Protein AF-A0A2A3XW05-F1 (afdb_monomer_lite)

Sequence (146 aa):
MPEQKPKPHELLIFILYLAACALMAGLPFLLGFLTPLWLPQLGELKQGLWPWVPVLVIVFTLVLLATGEITDRLVRMLFPEADKIAGNTLESLLSFVVIVGCYYLVMSTYPLALASAAVSVAVYLLCTPLINRLTSSAPRDTPGAP

Foldseek 3Di:
DDDPDPDPVNVVVVVVLVVVVLCLLLVLLLVLQCLCVVCVVQFHWPPPCVVVSVVLSNVLSVQLVVLLVVLLVVCCVVCVPDDPVVSVVSSLVSSLVSQLVSLVVGTPHSSSSNVSSVSSSVSNVVCVVVVVVSVVVPPDPPPDDD

Secondary structure (DSSP, 8-state):
----PPPHHHHHHHHHHHHHHHHHHHHHHHHHHHHHHH-GGG--BPTT-GGGHHHHHHHHHHHHHHHHHHHHHHHHHH-TT--HHHHHHHHHHHHHHHHHHHHHHHBSSHHHHHHHHHHHHHHHHHHHHHHHHHHHTS----S---

Structure (mmCIF, N/CA/C/O backbone):
data_AF-A0A2A3XW05-F1
#
_entry.id   AF-A0A2A3XW05-F1
#
loop_
_atom_site.group_PDB
_atom_site.id
_atom_site.type_symbol
_atom_site.label_atom_id
_atom_site.label_alt_id
_atom_site.label_comp_id
_atom_site.label_asym_id
_atom_site.label_entity_id
_atom_site.label_seq_id
_atom_site.pdbx_PDB_ins_code
_atom_site.Cartn_x
_atom_site.Cartn_y
_atom_site.Cartn_z
_atom_site.occupancy
_atom_site.B_iso_or_equiv
_atom_site.auth_seq_id
_atom_site.auth_comp_id
_atom_site.auth_asym_id
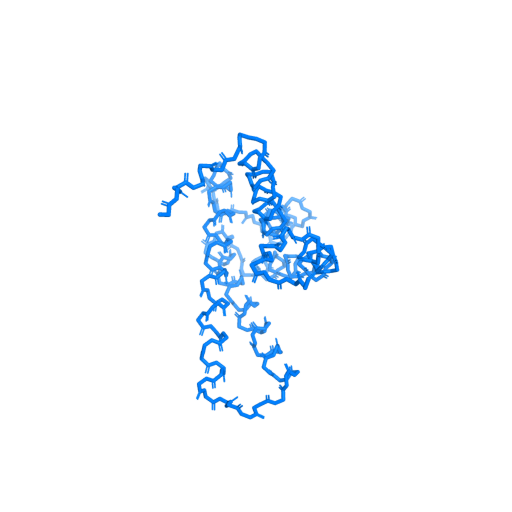_atom_site.auth_atom_id
_atom_site.pdbx_PDB_model_num
ATOM 1 N N . MET A 1 1 ? 37.931 -19.138 -6.073 1.00 43.09 1 MET A N 1
ATOM 2 C CA . MET A 1 1 ? 37.190 -17.873 -5.892 1.00 43.09 1 MET A CA 1
ATOM 3 C C . MET A 1 1 ? 37.046 -17.657 -4.397 1.00 43.09 1 MET A C 1
ATOM 5 O O . MET A 1 1 ? 36.442 -18.516 -3.770 1.00 43.09 1 MET A O 1
ATOM 9 N N . PRO A 1 2 ? 37.684 -16.644 -3.791 1.00 41.88 2 PRO A N 1
ATOM 10 C CA . PRO A 1 2 ? 37.510 -16.396 -2.366 1.00 41.88 2 PRO A CA 1
ATOM 11 C C . PRO A 1 2 ? 36.089 -15.871 -2.123 1.00 41.88 2 PRO A C 1
ATOM 13 O O . PRO A 1 2 ? 35.673 -14.907 -2.762 1.00 41.88 2 PRO A O 1
ATOM 16 N N . GLU A 1 3 ? 35.347 -16.528 -1.229 1.00 50.00 3 GLU A N 1
ATOM 17 C CA . GLU A 1 3 ? 34.062 -16.050 -0.716 1.00 50.00 3 GLU A CA 1
ATOM 18 C C . GLU A 1 3 ? 34.273 -14.685 -0.056 1.00 50.00 3 GLU A C 1
ATOM 20 O O . GLU A 1 3 ? 34.856 -14.562 1.025 1.00 50.00 3 GLU A O 1
ATOM 25 N N . GLN A 1 4 ? 33.839 -13.635 -0.744 1.00 51.38 4 GLN A N 1
ATOM 26 C CA . GLN A 1 4 ? 33.920 -12.269 -0.263 1.00 51.38 4 GLN A CA 1
ATOM 27 C C . GLN A 1 4 ? 32.832 -12.093 0.805 1.00 51.38 4 GLN A C 1
ATOM 29 O O . GL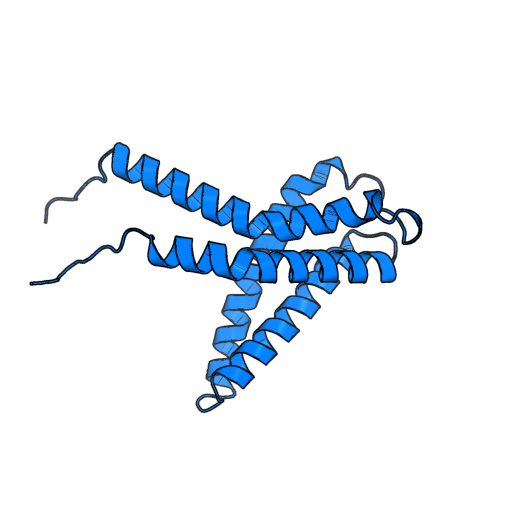N A 1 4 ? 31.694 -11.745 0.505 1.00 51.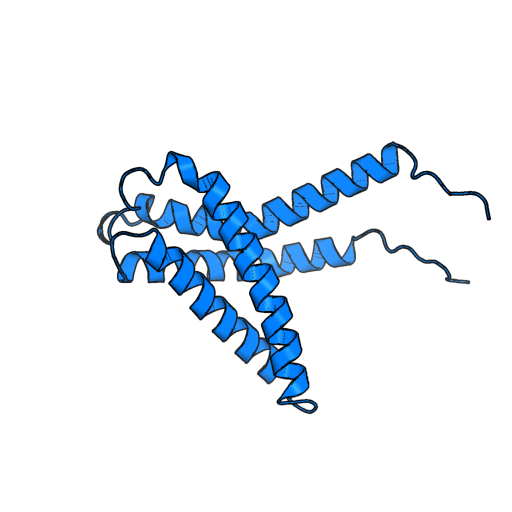38 4 GLN A O 1
ATOM 34 N N . LYS A 1 5 ? 33.155 -12.418 2.066 1.00 51.81 5 LYS A N 1
ATOM 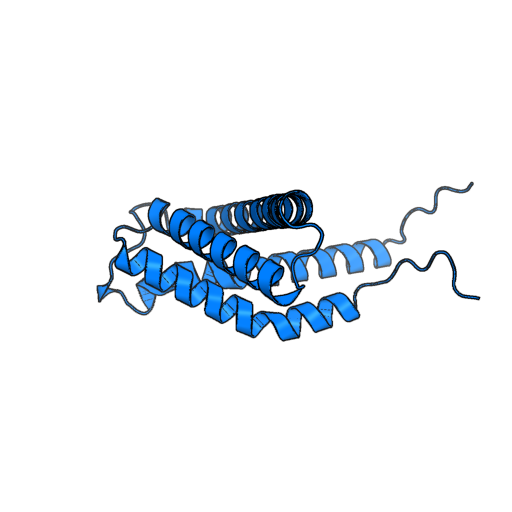35 C CA . LYS A 1 5 ? 32.273 -12.127 3.205 1.00 51.81 5 LYS A CA 1
ATOM 36 C C . LYS A 1 5 ? 31.978 -10.619 3.206 1.00 51.81 5 LYS A C 1
ATOM 38 O O . LYS A 1 5 ? 32.941 -9.847 3.256 1.00 51.81 5 LYS A O 1
ATOM 43 N N . PRO A 1 6 ? 30.702 -10.196 3.172 1.00 52.44 6 PRO A N 1
ATOM 44 C CA . PRO A 1 6 ? 30.354 -8.782 3.207 1.00 52.44 6 PRO A CA 1
ATOM 45 C C . PRO A 1 6 ? 30.923 -8.167 4.482 1.00 52.44 6 PRO A C 1
ATOM 47 O O . PRO A 1 6 ? 30.816 -8.742 5.573 1.00 52.44 6 PRO A O 1
ATOM 50 N N . LYS A 1 7 ? 31.589 -7.021 4.350 1.00 64.44 7 LYS A N 1
ATOM 51 C CA . LYS A 1 7 ? 32.195 -6.356 5.503 1.00 64.44 7 LYS A CA 1
ATOM 52 C C . LYS A 1 7 ? 31.070 -5.889 6.438 1.00 64.44 7 LYS A C 1
ATOM 54 O O . LYS A 1 7 ? 30.007 -5.489 5.967 1.00 64.44 7 LYS A O 1
ATOM 59 N N . PRO A 1 8 ? 31.270 -5.879 7.767 1.00 66.56 8 PRO A N 1
ATOM 60 C CA . PRO A 1 8 ? 30.200 -5.573 8.723 1.00 66.56 8 PRO A CA 1
ATOM 61 C C . PRO A 1 8 ? 29.549 -4.196 8.508 1.00 66.56 8 PRO A C 1
ATOM 63 O O . PRO A 1 8 ? 28.376 -4.028 8.822 1.00 66.56 8 PRO A O 1
ATOM 66 N N . HIS A 1 9 ? 30.268 -3.228 7.928 1.00 69.75 9 HIS A N 1
ATOM 67 C CA . HIS A 1 9 ? 29.711 -1.923 7.558 1.00 69.75 9 HIS A CA 1
ATOM 68 C C . HIS A 1 9 ? 28.824 -1.970 6.304 1.00 69.75 9 HIS A C 1
ATOM 70 O O . HIS A 1 9 ? 27.823 -1.265 6.261 1.00 69.75 9 HIS A O 1
ATOM 76 N N . GLU A 1 10 ? 29.136 -2.813 5.315 1.00 68.19 10 GLU A N 1
ATOM 77 C CA . GLU A 1 10 ? 28.301 -3.018 4.118 1.00 68.19 10 GLU A CA 1
ATOM 78 C C . GLU A 1 10 ? 26.972 -3.673 4.508 1.00 68.19 10 GLU A C 1
ATOM 80 O O . GLU A 1 10 ? 25.910 -3.258 4.051 1.00 68.19 10 GLU A O 1
ATOM 85 N N . LEU A 1 11 ? 27.021 -4.629 5.440 1.00 71.31 11 LEU A N 1
ATOM 86 C CA . LEU A 1 11 ? 25.838 -5.307 5.967 1.00 71.31 11 LEU A CA 1
ATOM 87 C C . LEU A 1 11 ? 24.946 -4.351 6.780 1.00 71.31 11 LEU A C 1
ATOM 89 O O . LEU A 1 11 ? 23.725 -4.387 6.655 1.00 71.31 11 LEU A O 1
ATOM 93 N N . LEU A 1 12 ? 25.546 -3.440 7.554 1.00 74.06 12 LEU A N 1
ATOM 94 C CA . LEU A 1 12 ? 24.824 -2.390 8.282 1.00 74.06 12 LEU A CA 1
ATOM 95 C C . LEU A 1 12 ? 24.149 -1.388 7.334 1.00 74.06 12 LEU A C 1
ATOM 97 O O . LEU A 1 12 ? 22.976 -1.078 7.519 1.00 74.06 12 LEU A O 1
ATOM 101 N N . ILE A 1 13 ? 24.864 -0.917 6.305 1.00 74.06 13 ILE A N 1
ATOM 102 C CA . ILE A 1 13 ? 24.324 -0.006 5.281 1.00 74.06 13 ILE A CA 1
ATOM 103 C C . ILE A 1 13 ? 23.170 -0.674 4.529 1.00 74.06 13 ILE A C 1
ATOM 105 O O . ILE A 1 13 ? 22.128 -0.052 4.328 1.00 74.06 13 ILE A O 1
ATOM 109 N N . PHE A 1 14 ? 23.323 -1.949 4.168 1.00 69.94 14 PHE A N 1
ATOM 110 C CA . PHE A 1 14 ? 22.282 -2.722 3.502 1.00 69.94 14 PHE A CA 1
ATOM 111 C C . PHE A 1 14 ? 21.030 -2.876 4.375 1.00 69.94 14 PHE A C 1
ATOM 113 O O . PHE A 1 14 ? 19.926 -2.617 3.904 1.00 69.94 14 PHE A O 1
ATOM 120 N N . ILE A 1 15 ? 21.182 -3.217 5.662 1.00 74.38 15 ILE A N 1
ATOM 121 C CA . ILE A 1 15 ? 20.052 -3.289 6.603 1.00 74.38 15 ILE A CA 1
ATOM 122 C C . ILE A 1 15 ? 19.374 -1.924 6.750 1.00 74.38 15 ILE A C 1
ATOM 124 O O . ILE A 1 15 ? 18.147 -1.856 6.741 1.00 74.38 15 ILE A O 1
ATOM 128 N N . LEU A 1 16 ? 20.143 -0.837 6.861 1.00 72.50 16 LEU A N 1
ATOM 129 C CA . LEU A 1 16 ? 19.594 0.513 7.003 1.00 72.50 16 LEU A CA 1
ATOM 130 C C . LEU A 1 16 ? 18.803 0.934 5.755 1.00 72.50 16 LEU A C 1
ATOM 132 O O . LEU A 1 16 ? 17.725 1.513 5.869 1.00 72.50 16 LEU A O 1
ATOM 136 N N . TYR A 1 17 ? 19.323 0.603 4.572 1.00 70.19 17 TYR A N 1
ATOM 137 C CA . TYR A 1 17 ? 18.654 0.826 3.294 1.00 70.19 17 TYR A CA 1
ATOM 138 C C . TYR A 1 17 ? 17.354 0.023 3.200 1.00 70.19 17 TYR A C 1
ATOM 140 O O . TYR A 1 17 ? 16.304 0.572 2.874 1.00 70.19 17 TYR A O 1
ATOM 148 N N . LEU A 1 18 ? 17.397 -1.260 3.559 1.00 70.19 18 LEU A N 1
ATOM 149 C CA . LEU A 1 18 ? 16.240 -2.149 3.508 1.00 70.19 18 LEU A CA 1
ATOM 150 C C . LEU A 1 18 ? 15.161 -1.731 4.517 1.00 70.19 18 LEU A C 1
ATOM 152 O O . LEU A 1 18 ? 13.975 -1.724 4.189 1.00 70.19 18 LEU A O 1
ATOM 156 N N . ALA A 1 19 ? 15.573 -1.291 5.708 1.00 71.75 19 ALA A N 1
ATOM 157 C CA . ALA A 1 19 ? 14.689 -0.690 6.696 1.00 71.75 19 ALA A CA 1
ATOM 158 C C . ALA A 1 19 ? 14.052 0.599 6.162 1.00 71.75 19 ALA A C 1
ATOM 160 O O . ALA A 1 19 ? 12.841 0.751 6.273 1.00 71.75 19 ALA A O 1
ATOM 161 N N . ALA A 1 20 ? 14.824 1.490 5.531 1.00 71.00 20 ALA A N 1
ATOM 162 C CA . ALA A 1 20 ? 14.297 2.709 4.919 1.00 71.00 20 ALA A CA 1
ATOM 163 C C . ALA A 1 20 ? 13.292 2.404 3.796 1.00 71.00 20 ALA A C 1
ATOM 165 O O . ALA A 1 20 ? 12.233 3.027 3.743 1.00 71.00 20 ALA A O 1
ATOM 166 N N . CYS A 1 21 ? 13.567 1.413 2.944 1.00 67.50 21 CYS A N 1
ATOM 167 C CA . CYS A 1 21 ? 12.635 0.953 1.914 1.00 67.50 21 CYS A CA 1
ATOM 168 C C . CYS A 1 21 ? 11.340 0.398 2.517 1.00 67.50 21 CYS A C 1
ATOM 170 O O . CYS A 1 21 ? 10.257 0.780 2.077 1.00 67.50 21 CYS A O 1
ATOM 172 N N . ALA A 1 22 ? 11.430 -0.448 3.546 1.00 69.31 22 ALA A N 1
ATOM 173 C CA . ALA A 1 22 ? 10.259 -0.992 4.231 1.00 69.31 22 ALA A CA 1
ATOM 174 C C . ALA A 1 22 ? 9.428 0.110 4.908 1.00 69.31 22 ALA A C 1
ATOM 176 O O . ALA A 1 22 ? 8.201 0.097 4.832 1.00 69.31 22 ALA A O 1
ATOM 177 N N . LEU A 1 23 ? 10.087 1.098 5.519 1.00 71.56 23 LEU A N 1
ATOM 178 C CA . LEU A 1 23 ? 9.431 2.237 6.162 1.00 71.56 23 LEU A CA 1
ATOM 179 C C . LEU A 1 23 ? 8.717 3.116 5.131 1.00 71.56 23 LEU A C 1
ATOM 181 O O . LEU A 1 23 ? 7.556 3.461 5.324 1.00 71.56 23 LEU A O 1
ATOM 185 N N . MET A 1 24 ? 9.373 3.412 4.008 1.00 73.62 24 MET A N 1
ATOM 186 C CA . MET A 1 24 ? 8.792 4.188 2.909 1.00 73.62 24 MET A CA 1
ATOM 187 C C . MET A 1 24 ? 7.632 3.460 2.223 1.00 73.62 24 MET A C 1
ATOM 189 O O . MET A 1 24 ? 6.661 4.104 1.838 1.00 73.62 24 MET A O 1
ATOM 193 N N . ALA A 1 25 ? 7.704 2.134 2.093 1.00 71.00 25 ALA A N 1
ATOM 194 C CA . ALA A 1 25 ? 6.632 1.325 1.516 1.00 71.00 25 ALA A CA 1
ATOM 195 C C . ALA A 1 25 ? 5.446 1.133 2.479 1.00 71.00 25 ALA A C 1
ATOM 197 O O . ALA A 1 25 ? 4.304 1.065 2.033 1.00 71.00 25 ALA A O 1
ATOM 198 N N . GLY A 1 26 ? 5.701 1.082 3.791 1.00 76.75 26 GLY A N 1
ATOM 199 C CA . GLY A 1 26 ? 4.676 0.933 4.828 1.00 76.75 26 GLY A CA 1
ATOM 200 C C . GLY A 1 26 ? 4.004 2.243 5.254 1.00 76.75 26 GLY A C 1
ATOM 201 O O . GLY A 1 26 ? 2.867 2.224 5.725 1.00 76.75 26 GLY A O 1
ATOM 202 N N . LEU A 1 27 ? 4.665 3.391 5.068 1.00 83.06 27 LEU A N 1
ATOM 203 C CA . LEU A 1 27 ? 4.152 4.716 5.443 1.00 83.06 27 LEU A CA 1
ATOM 204 C C . LEU A 1 27 ? 2.786 5.061 4.809 1.00 83.06 27 LEU A C 1
ATOM 206 O O . LEU A 1 27 ? 1.909 5.530 5.540 1.00 83.06 27 LEU A O 1
ATOM 210 N N . PRO A 1 28 ? 2.540 4.801 3.507 1.00 83.44 28 PRO A N 1
ATOM 211 C CA . PRO A 1 28 ? 1.233 5.007 2.890 1.00 83.44 28 PRO A CA 1
ATOM 212 C C . PRO A 1 28 ? 0.123 4.215 3.578 1.00 83.44 28 PRO A C 1
ATOM 214 O O . PRO A 1 28 ? -0.966 4.741 3.815 1.00 83.44 28 PRO A O 1
ATOM 217 N N . PHE A 1 29 ? 0.404 2.964 3.946 1.00 83.75 29 PHE A N 1
ATOM 218 C CA . PHE A 1 29 ? -0.565 2.112 4.626 1.00 83.75 29 PHE A CA 1
ATOM 219 C C . PHE A 1 29 ? -0.818 2.575 6.058 1.00 83.75 29 PHE A C 1
ATOM 221 O O . PHE A 1 29 ? -1.962 2.639 6.506 1.00 83.75 29 PHE A O 1
ATOM 228 N N . LEU A 1 30 ? 0.240 2.953 6.772 1.00 85.88 30 LEU A N 1
ATOM 229 C CA . LEU A 1 30 ? 0.131 3.493 8.122 1.00 85.88 30 LEU A CA 1
ATOM 230 C C . LEU A 1 30 ? -0.753 4.751 8.145 1.00 85.88 30 LEU A C 1
ATOM 232 O O . LEU A 1 30 ? -1.647 4.864 8.980 1.00 85.88 30 LEU A O 1
ATOM 236 N N . LEU A 1 31 ? -0.564 5.664 7.188 1.00 84.88 31 LEU A N 1
ATOM 237 C CA . LEU A 1 31 ? -1.383 6.873 7.069 1.00 84.88 31 LEU A CA 1
ATOM 238 C C . LEU A 1 31 ? -2.835 6.576 6.665 1.00 84.88 31 LEU A C 1
ATOM 240 O O . LEU A 1 31 ? -3.748 7.226 7.174 1.00 84.88 31 LEU A O 1
ATOM 244 N N . GLY A 1 32 ? -3.079 5.552 5.844 1.00 83.44 32 GLY A N 1
ATOM 245 C CA . GLY A 1 32 ? -4.441 5.088 5.561 1.00 83.44 32 GLY A CA 1
ATOM 246 C C . GLY A 1 32 ? -5.131 4.450 6.780 1.00 83.44 32 GLY A C 1
ATOM 247 O O . GLY A 1 32 ? -6.335 4.612 6.971 1.00 83.44 32 GLY A O 1
ATOM 248 N N . PHE A 1 33 ? -4.386 3.792 7.676 1.00 85.44 33 PHE A N 1
ATOM 249 C CA . PHE A 1 33 ? -4.924 3.306 8.958 1.00 85.44 33 PHE A CA 1
ATOM 250 C C . PHE A 1 33 ? -5.247 4.430 9.944 1.00 85.44 33 PHE A C 1
ATOM 252 O O . PHE A 1 33 ? -6.090 4.245 10.818 1.00 85.44 33 PHE A O 1
ATOM 259 N N . LEU A 1 34 ? -4.604 5.590 9.801 1.00 87.75 34 LEU A N 1
ATOM 260 C CA . LEU A 1 34 ? -4.864 6.773 10.619 1.00 87.75 34 LEU A CA 1
ATOM 261 C C . LEU A 1 34 ? -6.064 7.587 10.114 1.00 87.75 34 LEU A C 1
ATOM 263 O O . LEU A 1 34 ? -6.591 8.395 10.871 1.00 87.75 34 LEU A O 1
ATOM 267 N N . THR A 1 35 ? -6.563 7.348 8.896 1.00 84.62 35 THR A N 1
ATOM 268 C CA . THR A 1 35 ? -7.742 8.038 8.332 1.00 84.62 35 THR A CA 1
ATOM 269 C C . THR A 1 35 ? -8.976 8.081 9.252 1.00 84.62 35 THR A C 1
ATOM 271 O O . THR A 1 35 ? -9.584 9.148 9.331 1.00 84.62 35 THR A O 1
ATOM 274 N N . PRO A 1 36 ? -9.338 7.024 10.009 1.00 81.81 36 PRO A N 1
ATOM 275 C CA . PRO A 1 36 ? -10.471 7.072 10.936 1.00 81.81 36 PRO A CA 1
ATOM 276 C C . PRO A 1 36 ? -10.294 8.106 12.060 1.00 81.81 36 PRO A C 1
ATOM 278 O O . PRO A 1 36 ? -11.276 8.661 12.536 1.00 81.81 36 PRO A O 1
ATOM 281 N N . LEU A 1 37 ? -9.056 8.415 12.468 1.00 84.12 37 LEU A N 1
ATOM 282 C CA . LEU A 1 37 ? -8.791 9.451 13.478 1.00 84.12 37 LEU A CA 1
ATOM 283 C C . LEU A 1 37 ? -9.003 10.865 12.923 1.00 84.12 37 LEU A C 1
ATOM 285 O O . LEU A 1 37 ? -9.321 11.782 13.673 1.00 84.12 37 LEU A O 1
ATOM 289 N N . TRP A 1 38 ? -8.811 11.045 11.616 1.00 83.75 38 TRP A N 1
ATOM 290 C CA . TRP A 1 38 ? -8.935 12.336 10.936 1.00 83.75 38 TRP A CA 1
ATOM 291 C C . TRP A 1 38 ? -10.370 12.567 10.449 1.00 83.75 38 TRP A C 1
ATOM 293 O O . TRP A 1 38 ? -10.830 13.703 10.377 1.00 83.75 38 TRP A O 1
ATOM 303 N N . LEU A 1 39 ? -11.081 11.485 10.115 1.00 84.19 39 LEU A N 1
ATOM 304 C CA . LEU A 1 39 ? -12.441 11.486 9.579 1.00 84.19 39 LEU A CA 1
ATOM 305 C C . LEU A 1 39 ? -13.330 10.465 10.320 1.00 84.19 39 LEU A C 1
ATOM 307 O O . LEU A 1 39 ? -13.851 9.540 9.692 1.00 84.19 39 LEU A O 1
ATOM 311 N N . PRO A 1 40 ? -13.567 10.640 11.634 1.00 82.00 40 PRO A N 1
ATOM 312 C CA . PRO A 1 40 ? -14.334 9.683 12.444 1.00 82.00 40 PRO A CA 1
ATOM 313 C C . PRO A 1 40 ? -15.786 9.513 11.967 1.00 82.00 40 PRO A C 1
ATOM 315 O O . PRO A 1 40 ? -16.399 8.468 12.151 1.00 82.00 40 PRO A O 1
ATOM 318 N N . GLN A 1 41 ? -16.329 10.520 11.277 1.00 85.81 41 GLN A N 1
ATOM 319 C CA . GLN A 1 41 ? -17.661 10.488 10.666 1.00 85.81 41 GLN A CA 1
ATOM 320 C C . GLN A 1 41 ? -17.835 9.416 9.574 1.00 85.81 41 GLN A C 1
ATOM 322 O O . GLN A 1 41 ? -18.965 9.058 9.253 1.00 85.81 41 GLN A O 1
ATOM 327 N N . LEU A 1 42 ? -16.743 8.914 8.984 1.00 80.19 42 LEU A N 1
ATOM 328 C CA . LEU A 1 42 ? -16.807 7.886 7.941 1.00 80.19 42 LEU A CA 1
ATOM 329 C C . LEU A 1 42 ? -16.876 6.469 8.519 1.00 80.19 42 LEU A C 1
ATOM 331 O O . LEU A 1 42 ? -17.290 5.558 7.803 1.00 80.19 42 LEU A O 1
ATOM 335 N N . GLY A 1 43 ? -16.510 6.276 9.788 1.00 83.62 43 GLY A N 1
ATOM 336 C CA . GLY A 1 43 ? -16.519 4.990 10.480 1.00 83.62 43 GLY A CA 1
ATOM 337 C C . GLY A 1 43 ? -15.276 4.786 11.342 1.00 83.62 43 GLY A C 1
ATOM 338 O O . GLY A 1 43 ? -14.520 5.716 11.613 1.00 83.62 43 GLY A O 1
ATOM 339 N N . GLU A 1 44 ? -15.023 3.531 11.705 1.00 87.75 44 GLU A N 1
ATOM 340 C CA . GLU A 1 44 ? -13.891 3.141 12.544 1.00 87.75 44 GLU A CA 1
ATOM 341 C C . GLU A 1 44 ? -13.183 1.895 11.997 1.00 87.75 44 GLU A C 1
ATOM 343 O O . GLU A 1 44 ? -13.711 1.145 11.169 1.00 87.75 44 GLU A O 1
ATOM 348 N N . LEU A 1 45 ? -11.972 1.649 12.494 1.00 85.19 45 LEU A N 1
ATOM 349 C CA . LEU A 1 45 ? -11.318 0.354 12.338 1.00 85.19 45 LEU A CA 1
ATOM 350 C C . LEU A 1 45 ? -12.126 -0.708 13.105 1.00 85.19 45 LEU A C 1
ATOM 352 O O . LEU A 1 45 ? -12.592 -0.435 14.213 1.00 85.19 45 LEU A O 1
ATOM 356 N N . LYS A 1 46 ? -12.293 -1.922 12.555 1.00 85.88 46 LYS A N 1
ATOM 357 C CA . LYS A 1 46 ? -13.036 -2.986 13.256 1.00 85.88 46 LYS A CA 1
ATOM 358 C C . LYS A 1 46 ? -12.452 -3.219 14.653 1.00 85.88 46 LYS A C 1
ATOM 360 O O . LYS A 1 46 ? -11.233 -3.198 14.854 1.00 85.88 46 LYS A O 1
ATOM 365 N N . GLN A 1 47 ? -13.342 -3.443 15.617 1.00 85.62 47 GLN A N 1
ATOM 366 C CA . GLN A 1 47 ? -12.972 -3.579 17.023 1.00 85.62 47 GLN A CA 1
ATOM 367 C C . GLN A 1 47 ? -11.893 -4.650 17.216 1.00 85.62 47 GLN A C 1
ATOM 369 O O . GLN A 1 47 ? -11.953 -5.732 16.637 1.00 85.62 47 GLN A O 1
ATOM 374 N N . GLY A 1 48 ? -10.886 -4.325 18.027 1.00 84.19 48 GLY A N 1
ATOM 375 C CA . GLY A 1 48 ? -9.770 -5.222 18.320 1.00 84.19 48 GLY A CA 1
ATOM 376 C C . GLY A 1 48 ? -8.640 -5.232 17.286 1.00 84.19 48 GLY A C 1
ATOM 377 O O . GLY A 1 48 ? -7.614 -5.835 17.577 1.00 84.19 48 GLY A O 1
ATOM 378 N N . LEU A 1 49 ? -8.754 -4.548 16.137 1.00 86.75 49 LEU A N 1
ATOM 379 C CA . LEU A 1 49 ? -7.683 -4.506 15.122 1.00 86.75 49 LEU A CA 1
ATOM 380 C C . LEU A 1 49 ? -6.612 -3.434 15.360 1.00 86.75 49 LEU A C 1
ATOM 382 O O . LEU A 1 49 ? -5.527 -3.540 14.798 1.00 86.75 49 LEU A O 1
ATOM 386 N N . TRP A 1 50 ? -6.871 -2.437 16.208 1.00 85.88 50 TRP A N 1
ATOM 387 C CA . TRP A 1 50 ? -5.894 -1.396 16.560 1.00 85.88 50 TRP A CA 1
ATOM 388 C C . TRP A 1 50 ? -4.512 -1.928 16.992 1.00 85.88 50 TRP A C 1
ATOM 390 O O . TRP A 1 50 ? -3.514 -1.473 16.433 1.00 85.88 50 TRP A O 1
ATOM 400 N N . PRO A 1 51 ? -4.398 -2.913 17.907 1.00 88.62 51 PRO A N 1
ATOM 401 C CA . PRO A 1 51 ? -3.096 -3.487 18.265 1.00 88.62 51 PRO A CA 1
ATOM 402 C C . PRO A 1 51 ? -2.432 -4.271 17.120 1.00 88.62 51 PRO A C 1
ATOM 404 O O . PRO A 1 51 ? -1.220 -4.464 17.136 1.00 88.62 51 PRO A O 1
ATOM 407 N N . TRP A 1 52 ? -3.199 -4.696 16.112 1.00 87.88 52 TRP A N 1
ATOM 408 C CA . TRP A 1 52 ? -2.700 -5.442 14.954 1.00 87.88 52 TRP A CA 1
ATOM 409 C C . TRP A 1 52 ? -2.261 -4.547 13.795 1.00 87.88 52 TRP A C 1
ATOM 411 O O . TRP A 1 52 ? -1.707 -5.064 12.828 1.00 87.88 52 TRP A O 1
ATOM 421 N N . VAL A 1 53 ? -2.449 -3.224 13.878 1.00 86.06 53 VAL A N 1
ATOM 422 C CA . VAL A 1 53 ? -2.069 -2.275 12.815 1.00 86.06 53 VAL A CA 1
ATOM 423 C C . VAL A 1 53 ? -0.625 -2.469 12.325 1.00 86.06 53 VAL A C 1
ATOM 425 O O . VAL A 1 53 ? -0.447 -2.536 11.111 1.00 86.06 53 VAL A O 1
ATOM 428 N N . PRO A 1 54 ? 0.404 -2.650 13.182 1.00 84.56 54 PRO A N 1
ATOM 429 C CA . PRO A 1 54 ? 1.770 -2.882 12.701 1.00 84.56 54 PRO A CA 1
ATOM 430 C C . PRO A 1 54 ? 1.893 -4.138 11.828 1.00 84.56 54 PRO A C 1
ATOM 432 O O . PRO A 1 54 ? 2.539 -4.113 10.783 1.00 84.56 54 PRO A O 1
ATOM 435 N N . VAL A 1 55 ? 1.227 -5.226 12.225 1.00 86.62 55 VAL A N 1
ATOM 436 C CA . VAL A 1 55 ? 1.213 -6.487 11.471 1.00 86.62 55 VAL A CA 1
ATOM 437 C C . VAL A 1 55 ? 0.432 -6.318 10.169 1.00 86.62 55 VAL A C 1
ATOM 439 O O . VAL A 1 55 ? 0.895 -6.749 9.117 1.00 86.62 55 VAL A O 1
ATOM 442 N N . LEU A 1 56 ? -0.717 -5.640 10.213 1.00 87.00 56 LEU A N 1
ATOM 443 C CA . LEU A 1 56 ? -1.540 -5.363 9.037 1.00 87.00 56 LEU A CA 1
ATOM 444 C C . LEU A 1 56 ? -0.801 -4.501 8.010 1.00 87.00 56 LEU A C 1
ATOM 446 O O . LEU A 1 56 ? -0.889 -4.788 6.823 1.00 87.00 56 LEU A O 1
ATOM 450 N N . VAL A 1 57 ? -0.031 -3.498 8.444 1.00 86.44 57 VAL A N 1
ATOM 451 C CA . VAL A 1 57 ? 0.809 -2.679 7.555 1.00 86.44 57 VAL A CA 1
ATOM 452 C C . VAL A 1 57 ? 1.839 -3.545 6.833 1.00 86.44 57 VAL A C 1
ATOM 454 O O . VAL A 1 57 ? 1.984 -3.420 5.617 1.00 86.44 57 VAL A O 1
ATOM 457 N N . ILE A 1 58 ? 2.514 -4.456 7.541 1.00 84.50 58 ILE A N 1
ATOM 458 C CA . ILE A 1 58 ? 3.473 -5.387 6.925 1.00 84.50 58 ILE A CA 1
ATOM 459 C C . ILE A 1 58 ? 2.760 -6.282 5.906 1.00 84.50 58 ILE A C 1
ATOM 461 O O . ILE A 1 58 ? 3.200 -6.381 4.762 1.00 84.50 58 ILE A O 1
ATOM 465 N N . VAL A 1 59 ? 1.635 -6.891 6.292 1.00 87.25 59 VAL A N 1
ATOM 466 C CA . VAL A 1 59 ? 0.860 -7.779 5.414 1.00 87.25 59 VAL A CA 1
ATOM 467 C C . VAL A 1 59 ? 0.365 -7.033 4.174 1.00 87.25 59 VAL A C 1
ATOM 469 O O . VAL A 1 59 ? 0.534 -7.531 3.068 1.00 87.25 59 VAL A O 1
ATOM 472 N N . PHE A 1 60 ? -0.190 -5.831 4.322 1.00 88.44 60 PHE A N 1
ATOM 473 C CA . PHE A 1 60 ? -0.701 -5.039 3.198 1.00 88.44 60 PHE A CA 1
ATOM 474 C C . PHE A 1 60 ? 0.424 -4.614 2.259 1.00 88.44 60 PHE A C 1
ATOM 476 O O . PHE A 1 60 ? 0.265 -4.689 1.043 1.00 88.44 60 PHE A O 1
ATOM 483 N N . THR A 1 61 ? 1.583 -4.250 2.811 1.00 84.88 61 THR A N 1
ATOM 484 C CA . THR A 1 61 ? 2.772 -3.923 2.017 1.00 84.88 61 THR A CA 1
ATOM 485 C C . THR A 1 61 ? 3.229 -5.129 1.193 1.00 84.88 61 THR A C 1
ATOM 487 O O . THR A 1 61 ? 3.475 -4.995 -0.003 1.00 84.88 61 THR A O 1
ATOM 490 N N . LEU A 1 62 ? 3.289 -6.322 1.797 1.00 84.56 62 LEU A N 1
ATOM 491 C CA . LEU A 1 62 ? 3.648 -7.559 1.095 1.00 84.56 62 LEU A CA 1
ATOM 492 C C . LEU A 1 62 ? 2.623 -7.937 0.022 1.00 84.56 62 LEU A C 1
ATOM 494 O O . LEU A 1 62 ? 3.011 -8.322 -1.077 1.00 84.56 62 LEU A O 1
ATOM 498 N N . VAL A 1 63 ? 1.327 -7.802 0.319 1.00 86.94 63 VAL A N 1
ATOM 499 C CA . VAL A 1 63 ? 0.247 -8.051 -0.646 1.00 86.94 63 VAL A CA 1
ATOM 500 C C . VAL A 1 63 ? 0.362 -7.100 -1.832 1.00 86.94 63 VAL A C 1
ATOM 502 O O . VAL A 1 63 ? 0.255 -7.545 -2.973 1.00 86.94 63 VAL A O 1
ATOM 505 N N . LEU A 1 64 ? 0.629 -5.815 -1.591 1.00 83.94 64 LEU A N 1
ATOM 506 C CA . LEU A 1 64 ? 0.820 -4.838 -2.657 1.00 83.94 64 LEU A CA 1
ATOM 507 C C . LEU A 1 64 ? 2.036 -5.183 -3.522 1.00 83.94 64 LEU A C 1
ATOM 509 O O . LEU A 1 64 ? 1.908 -5.232 -4.739 1.00 83.94 64 LEU A O 1
ATOM 513 N N . LEU A 1 65 ? 3.186 -5.467 -2.904 1.00 83.31 65 LEU A N 1
ATOM 514 C CA . LEU A 1 65 ? 4.414 -5.850 -3.610 1.00 83.31 65 LEU A CA 1
ATOM 515 C C . LEU A 1 65 ? 4.204 -7.104 -4.468 1.00 83.31 65 LEU A C 1
ATOM 517 O O . LEU A 1 65 ? 4.547 -7.112 -5.647 1.00 83.31 65 LEU A O 1
ATOM 521 N N . ALA A 1 66 ? 3.594 -8.144 -3.895 1.00 83.62 66 ALA A N 1
ATOM 522 C CA . ALA A 1 66 ? 3.288 -9.376 -4.613 1.00 83.62 66 ALA A CA 1
ATOM 523 C C . ALA A 1 66 ? 2.309 -9.128 -5.768 1.00 83.62 66 ALA A C 1
ATOM 525 O O . ALA A 1 66 ? 2.484 -9.672 -6.856 1.00 83.62 66 ALA A O 1
ATOM 526 N N . THR A 1 67 ? 1.297 -8.285 -5.553 1.00 83.19 67 THR A N 1
ATOM 527 C CA . THR A 1 67 ? 0.315 -7.979 -6.595 1.00 83.19 67 THR A CA 1
ATOM 528 C C . THR A 1 67 ? 0.916 -7.128 -7.706 1.00 83.19 67 THR A C 1
ATOM 530 O O . THR A 1 67 ? 0.621 -7.389 -8.868 1.00 83.19 67 THR A O 1
ATOM 533 N N . GLY A 1 68 ? 1.792 -6.173 -7.387 1.00 80.06 68 GLY A N 1
ATOM 534 C CA . GLY A 1 68 ? 2.536 -5.392 -8.377 1.00 80.06 68 GLY A CA 1
ATOM 535 C C . GLY A 1 68 ? 3.370 -6.292 -9.287 1.00 80.06 68 GLY A C 1
ATOM 536 O O . GLY A 1 68 ? 3.220 -6.242 -10.503 1.00 80.06 68 GLY A O 1
ATOM 537 N N . GLU A 1 69 ? 4.136 -7.221 -8.708 1.00 80.06 69 GLU A N 1
ATOM 538 C CA . GLU A 1 69 ? 4.947 -8.188 -9.462 1.00 80.06 69 GLU A CA 1
ATOM 539 C C . GLU A 1 69 ? 4.091 -9.088 -10.377 1.00 80.06 69 GLU A C 1
ATOM 541 O O . GLU A 1 69 ? 4.429 -9.326 -11.538 1.00 80.06 69 GLU A O 1
ATOM 546 N N . ILE A 1 70 ? 2.956 -9.587 -9.871 1.00 82.75 70 ILE A N 1
ATOM 547 C CA . ILE A 1 70 ? 2.014 -10.395 -10.664 1.00 82.75 70 ILE A CA 1
ATOM 548 C C . ILE A 1 70 ? 1.405 -9.557 -11.794 1.00 82.75 70 ILE A C 1
ATOM 550 O O . ILE A 1 70 ? 1.256 -10.047 -12.915 1.00 82.75 70 ILE A O 1
ATOM 554 N N . THR A 1 71 ? 1.073 -8.297 -11.511 1.00 78.81 71 THR A N 1
ATOM 555 C CA . THR A 1 71 ? 0.452 -7.382 -12.470 1.00 78.81 71 THR A CA 1
ATOM 556 C C . THR A 1 71 ? 1.420 -7.012 -13.586 1.00 78.81 71 THR A C 1
ATOM 558 O O . THR A 1 71 ? 1.043 -7.134 -14.746 1.00 78.81 71 THR A O 1
ATOM 561 N N . ASP A 1 72 ? 2.672 -6.659 -13.276 1.00 76.62 72 ASP A N 1
ATOM 562 C CA . ASP A 1 72 ? 3.702 -6.361 -14.283 1.00 76.62 72 ASP A CA 1
ATOM 563 C C . ASP A 1 72 ? 3.927 -7.565 -15.213 1.00 76.62 72 ASP A C 1
ATOM 565 O O . ASP A 1 72 ? 3.933 -7.433 -16.440 1.00 76.62 72 ASP A O 1
ATOM 569 N N . ARG A 1 73 ? 3.994 -8.783 -14.654 1.00 80.25 73 ARG A N 1
ATOM 570 C CA . ARG A 1 73 ? 4.095 -10.012 -15.462 1.00 80.25 73 ARG A CA 1
ATOM 571 C C . ARG A 1 73 ? 2.877 -10.232 -16.357 1.00 80.25 73 ARG A C 1
ATOM 573 O O . ARG A 1 73 ? 3.050 -10.557 -17.530 1.00 80.25 73 ARG A O 1
ATOM 580 N N . LEU A 1 74 ? 1.664 -10.056 -15.833 1.00 79.44 74 LEU A N 1
ATOM 581 C CA . LEU A 1 74 ? 0.425 -10.205 -16.605 1.00 79.44 74 LEU A CA 1
ATOM 582 C C . LEU A 1 74 ? 0.320 -9.169 -17.726 1.00 79.44 74 LEU A C 1
ATOM 584 O O . LEU A 1 74 ? -0.015 -9.530 -18.852 1.00 79.44 74 LEU A O 1
ATOM 588 N N . VAL A 1 75 ? 0.633 -7.904 -17.438 1.00 75.88 75 VAL A N 1
ATOM 589 C CA . VAL A 1 75 ? 0.598 -6.806 -18.412 1.00 75.88 75 VAL A CA 1
ATOM 590 C C . VAL A 1 75 ? 1.568 -7.082 -19.553 1.00 75.88 75 VAL A C 1
ATOM 592 O O . VAL A 1 75 ? 1.165 -7.017 -20.711 1.00 75.88 75 VAL A O 1
ATOM 595 N N . ARG A 1 76 ? 2.811 -7.474 -19.251 1.00 75.38 76 ARG A N 1
ATOM 596 C CA . ARG A 1 76 ? 3.803 -7.819 -20.284 1.00 75.38 76 ARG A CA 1
ATOM 597 C C . ARG A 1 76 ? 3.423 -9.059 -21.090 1.00 75.38 76 ARG A C 1
ATOM 599 O O . ARG A 1 76 ? 3.759 -9.138 -22.266 1.00 75.38 76 ARG A O 1
ATOM 606 N N . MET A 1 77 ? 2.738 -10.024 -20.473 1.00 78.25 77 MET A N 1
ATOM 607 C CA . MET A 1 77 ? 2.289 -11.244 -21.149 1.00 78.25 77 MET A CA 1
ATOM 608 C C . MET A 1 77 ? 1.102 -10.992 -22.088 1.00 78.25 77 MET A C 1
ATOM 610 O O . MET A 1 77 ? 1.064 -11.547 -23.182 1.00 78.25 77 MET A O 1
ATOM 614 N N . LEU A 1 78 ? 0.132 -10.176 -21.668 1.00 78.62 78 LEU A N 1
ATOM 615 C CA . LEU A 1 78 ? -1.092 -9.901 -22.431 1.00 78.62 78 LEU A CA 1
ATOM 616 C C . LEU A 1 78 ? -0.915 -8.771 -23.449 1.00 78.62 78 LEU A C 1
ATOM 618 O O . LEU A 1 78 ? -1.565 -8.781 -24.492 1.00 78.62 78 LEU A O 1
ATOM 622 N N . PHE A 1 79 ? -0.035 -7.814 -23.160 1.00 76.44 79 PHE A N 1
ATOM 623 C CA . PHE A 1 79 ? 0.203 -6.643 -23.995 1.00 76.44 79 PHE A CA 1
ATOM 624 C C . PHE A 1 79 ? 1.707 -6.391 -24.188 1.00 76.44 79 PHE A C 1
ATOM 626 O O . PHE A 1 79 ? 2.247 -5.411 -23.673 1.00 76.44 79 PHE A O 1
ATOM 633 N N . PRO A 1 80 ? 2.403 -7.250 -24.951 1.00 66.69 80 PRO A N 1
ATOM 634 C CA . PRO A 1 80 ? 3.849 -7.139 -25.156 1.00 66.69 80 PRO A CA 1
ATOM 635 C C . PRO A 1 80 ? 4.281 -5.840 -25.861 1.00 66.69 80 PRO A C 1
ATOM 637 O O . PRO A 1 80 ? 5.417 -5.409 -25.688 1.00 66.69 80 PRO A O 1
ATOM 640 N N . GLU A 1 81 ? 3.380 -5.198 -26.613 1.00 67.62 81 GLU A N 1
ATOM 641 C CA . GLU A 1 81 ? 3.607 -3.914 -27.300 1.00 67.62 81 GLU A CA 1
ATOM 642 C C . GLU A 1 81 ? 2.820 -2.744 -26.684 1.00 67.62 81 GLU A C 1
ATOM 644 O O . GLU A 1 81 ? 2.742 -1.672 -27.286 1.00 67.62 81 GLU A O 1
ATOM 649 N N . ALA A 1 82 ? 2.198 -2.918 -25.509 1.00 61.25 82 ALA A N 1
ATOM 650 C CA . ALA A 1 82 ? 1.482 -1.808 -24.886 1.00 61.25 82 ALA A CA 1
ATOM 651 C C . ALA A 1 82 ? 2.435 -0.652 -24.594 1.00 61.25 82 ALA A C 1
ATOM 653 O O . ALA A 1 82 ? 3.511 -0.822 -24.016 1.00 61.25 82 ALA A O 1
ATOM 654 N N . ASP A 1 83 ? 1.976 0.542 -24.956 1.00 67.69 83 ASP A N 1
ATOM 655 C CA . ASP A 1 83 ? 2.669 1.776 -24.649 1.00 67.69 83 ASP A CA 1
ATOM 656 C C . ASP A 1 83 ? 2.936 1.853 -23.137 1.00 67.69 83 ASP A C 1
ATOM 658 O O . ASP A 1 83 ? 2.070 1.532 -22.314 1.00 67.69 83 ASP A O 1
ATOM 662 N N . LYS A 1 84 ? 4.144 2.275 -22.754 1.00 67.88 84 LYS A N 1
ATOM 663 C CA . LYS A 1 84 ? 4.641 2.218 -21.365 1.00 67.88 84 LYS A CA 1
ATOM 664 C C . LYS A 1 84 ? 3.707 2.940 -20.381 1.00 67.88 84 LYS A C 1
ATOM 666 O O . LYS A 1 84 ? 3.612 2.587 -19.209 1.00 67.88 84 LYS A O 1
ATOM 671 N N . ILE A 1 85 ? 2.985 3.940 -20.882 1.00 69.50 85 ILE A N 1
ATOM 672 C CA . ILE A 1 85 ? 1.997 4.732 -20.146 1.00 69.50 85 ILE A CA 1
ATOM 673 C C . ILE A 1 85 ? 0.722 3.923 -19.860 1.00 69.50 85 ILE A C 1
ATOM 675 O O . ILE A 1 85 ? 0.178 4.008 -18.758 1.00 69.50 85 ILE A O 1
ATOM 679 N N . ALA A 1 86 ? 0.250 3.121 -20.816 1.00 70.56 86 ALA A N 1
ATOM 680 C CA . ALA A 1 86 ? -0.945 2.298 -20.649 1.00 70.56 86 ALA A CA 1
ATOM 681 C C . ALA A 1 86 ? -0.702 1.171 -19.634 1.00 70.56 86 ALA A C 1
ATOM 683 O O . ALA A 1 86 ? -1.536 0.954 -18.755 1.00 70.56 86 ALA A O 1
ATOM 684 N N . GLY A 1 87 ? 0.473 0.532 -19.693 1.00 71.56 87 GLY A N 1
ATOM 685 C CA . GLY A 1 87 ? 0.894 -0.479 -18.718 1.00 71.56 87 GLY A CA 1
ATOM 686 C C . GLY A 1 87 ? 0.947 0.066 -17.288 1.00 71.56 87 GLY A C 1
ATOM 687 O O . GLY A 1 87 ? 0.281 -0.468 -16.404 1.00 71.56 87 GLY A O 1
ATOM 688 N N . ASN A 1 88 ? 1.631 1.198 -17.084 1.00 70.94 88 ASN A N 1
ATOM 689 C CA . ASN A 1 88 ? 1.716 1.853 -15.771 1.00 70.94 88 ASN A CA 1
ATOM 690 C C . ASN A 1 88 ? 0.341 2.265 -15.219 1.00 70.94 88 ASN A C 1
ATOM 692 O O . ASN A 1 88 ? 0.096 2.205 -14.014 1.00 70.94 88 ASN A O 1
ATOM 696 N N . THR A 1 89 ? -0.565 2.703 -16.096 1.00 76.56 89 THR A N 1
ATOM 697 C CA . THR A 1 89 ? -1.918 3.110 -15.700 1.00 76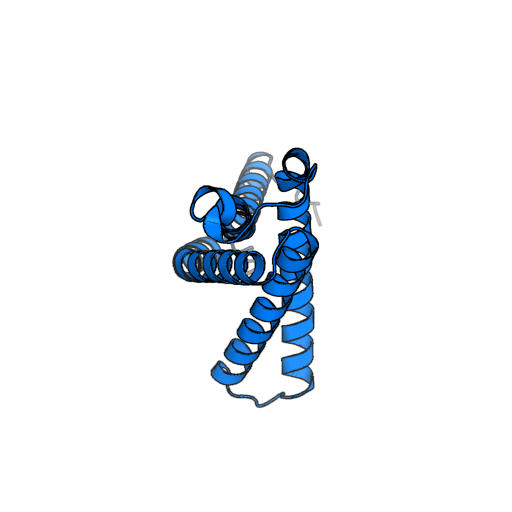.56 89 THR A CA 1
ATOM 698 C C . THR A 1 89 ? -2.732 1.907 -15.224 1.00 76.56 89 THR A C 1
ATOM 700 O O . THR A 1 89 ? -3.398 1.984 -14.191 1.00 76.56 89 THR A O 1
ATOM 703 N N . LEU A 1 90 ? -2.647 0.781 -15.941 1.00 77.69 90 LEU A N 1
ATOM 704 C CA . LEU A 1 90 ? -3.335 -0.457 -15.576 1.00 77.69 90 LEU A CA 1
ATOM 705 C C . LEU A 1 90 ? -2.801 -1.029 -14.257 1.00 77.69 90 LEU A C 1
ATOM 707 O O . LEU A 1 90 ? -3.584 -1.438 -13.403 1.00 77.69 90 LEU A O 1
ATOM 711 N N . GLU A 1 91 ? -1.482 -0.997 -14.065 1.00 76.31 91 GLU A N 1
ATOM 712 C CA . GLU A 1 91 ? -0.826 -1.424 -12.828 1.00 76.31 91 GLU A CA 1
ATOM 713 C C . GLU A 1 91 ? -1.251 -0.565 -11.628 1.00 76.31 91 GLU A C 1
ATOM 715 O O . GLU A 1 91 ? -1.581 -1.090 -10.560 1.00 76.31 91 GLU A O 1
ATOM 720 N N . SER A 1 92 ? -1.317 0.758 -11.811 1.00 77.00 92 SER A N 1
ATOM 721 C CA . SER A 1 92 ? -1.780 1.688 -10.778 1.00 77.00 92 SER A CA 1
ATOM 722 C C . SER A 1 92 ? -3.251 1.459 -10.412 1.00 77.00 92 SER A C 1
ATOM 724 O O . SER A 1 92 ? -3.589 1.417 -9.227 1.00 77.00 92 SER A O 1
ATOM 726 N N . LEU A 1 93 ? -4.118 1.238 -11.407 1.00 82.62 93 LEU A N 1
ATOM 727 C CA . LEU A 1 93 ? -5.528 0.894 -11.201 1.00 82.62 93 LEU A CA 1
ATOM 728 C C . LEU A 1 93 ? -5.691 -0.427 -10.444 1.00 82.62 93 LEU A C 1
ATOM 730 O O . LEU A 1 93 ? -6.470 -0.486 -9.492 1.00 82.62 93 LEU A O 1
ATOM 734 N N . LEU A 1 94 ? -4.947 -1.472 -10.820 1.00 81.94 94 LEU A N 1
ATOM 735 C CA . LEU A 1 94 ? -5.001 -2.759 -10.121 1.00 81.94 94 LEU A CA 1
ATOM 736 C C . LEU A 1 94 ? -4.540 -2.618 -8.669 1.00 81.94 94 LEU A C 1
ATOM 738 O O . LEU A 1 94 ? -5.212 -3.090 -7.753 1.00 81.94 94 LEU A O 1
ATOM 742 N N . SER A 1 95 ? -3.433 -1.905 -8.459 1.00 81.94 95 SER A N 1
ATOM 743 C CA . SER A 1 95 ? -2.901 -1.613 -7.128 1.00 81.94 95 SER A CA 1
ATOM 744 C C . SER A 1 95 ? -3.922 -0.861 -6.275 1.00 81.94 95 SER A C 1
ATOM 746 O O . SER A 1 95 ? -4.132 -1.212 -5.117 1.00 81.94 95 SER A O 1
ATOM 748 N N . PHE A 1 96 ? -4.627 0.119 -6.848 1.00 83.81 96 PHE A N 1
ATOM 749 C CA . PHE A 1 96 ? -5.691 0.840 -6.152 1.00 83.81 96 PHE A CA 1
ATOM 750 C C . PHE A 1 96 ? -6.823 -0.093 -5.701 1.00 83.81 96 PHE A C 1
ATOM 752 O O . PHE A 1 96 ? -7.220 -0.055 -4.536 1.00 83.81 96 PHE A O 1
ATOM 759 N N . VAL A 1 97 ? -7.310 -0.970 -6.585 1.00 85.88 97 VAL A N 1
ATOM 760 C CA . VAL A 1 97 ? -8.372 -1.939 -6.257 1.00 85.88 97 VAL A CA 1
ATOM 761 C C . VAL A 1 97 ? -7.942 -2.872 -5.123 1.00 85.88 97 VAL A C 1
ATOM 763 O O . VAL A 1 97 ? -8.720 -3.128 -4.202 1.00 85.88 97 VAL A O 1
ATOM 766 N N . VAL A 1 98 ? -6.693 -3.337 -5.148 1.00 87.62 98 VAL A N 1
ATOM 767 C CA . VAL A 1 98 ? -6.124 -4.202 -4.105 1.00 87.62 98 VAL A CA 1
ATOM 768 C C . VAL A 1 98 ? -6.056 -3.469 -2.767 1.00 87.62 98 VAL A C 1
ATOM 770 O O . VAL A 1 98 ? -6.501 -4.011 -1.758 1.00 87.62 98 VAL A O 1
ATOM 773 N N . ILE A 1 99 ? -5.583 -2.218 -2.753 1.00 87.12 99 ILE A N 1
ATOM 774 C CA . ILE A 1 99 ? -5.516 -1.389 -1.539 1.00 87.12 99 ILE A CA 1
ATOM 775 C C . ILE A 1 99 ? -6.916 -1.170 -0.950 1.00 87.12 99 ILE A C 1
ATOM 777 O O . ILE A 1 99 ? -7.102 -1.326 0.259 1.00 87.12 99 ILE A O 1
ATOM 781 N N . VAL A 1 100 ? -7.912 -0.852 -1.784 1.00 88.75 100 VAL A N 1
ATOM 782 C CA . VAL A 1 100 ? -9.313 -0.722 -1.345 1.00 88.75 100 VAL A CA 1
ATOM 783 C C . VAL A 1 100 ? -9.805 -2.034 -0.733 1.00 88.75 100 VAL A C 1
ATOM 785 O O . VAL A 1 100 ? -10.399 -2.015 0.344 1.00 88.75 100 VAL A O 1
ATOM 788 N N . GLY A 1 101 ? -9.524 -3.173 -1.373 1.00 87.50 101 GLY A N 1
ATOM 789 C CA . GLY A 1 101 ? -9.869 -4.499 -0.857 1.00 87.50 101 GLY A CA 1
ATOM 790 C C . GLY A 1 101 ? -9.236 -4.784 0.507 1.00 87.50 101 GLY A C 1
ATOM 791 O O . GLY A 1 101 ? -9.930 -5.200 1.434 1.00 87.50 101 GLY A O 1
ATOM 792 N N . CYS A 1 102 ? -7.946 -4.485 0.666 1.00 89.25 102 CYS A N 1
ATOM 793 C CA . CYS A 1 102 ? -7.232 -4.600 1.934 1.00 89.25 102 CYS A CA 1
ATOM 794 C C . CYS A 1 102 ? -7.907 -3.771 3.037 1.00 89.25 102 CYS A C 1
ATOM 796 O O . CYS A 1 102 ? -8.236 -4.310 4.095 1.00 89.25 102 CYS A O 1
ATOM 798 N N . TYR A 1 103 ? -8.193 -2.488 2.789 1.00 88.44 103 TYR A N 1
ATOM 799 C CA . TYR A 1 103 ? -8.871 -1.646 3.778 1.00 88.44 103 TYR A CA 1
ATOM 800 C C . TYR A 1 103 ? -10.302 -2.087 4.067 1.00 88.44 103 TYR A C 1
ATOM 802 O O . TYR A 1 103 ? -10.736 -2.037 5.215 1.00 88.44 103 TYR A O 1
ATOM 810 N N . TYR A 1 104 ? -11.028 -2.579 3.068 1.00 90.44 104 TYR A N 1
ATOM 811 C CA . TYR A 1 104 ? -12.386 -3.081 3.251 1.00 90.44 104 TYR A CA 1
ATOM 812 C C . TYR A 1 104 ? -12.449 -4.275 4.218 1.00 90.44 104 TYR A C 1
ATOM 814 O O . TYR A 1 104 ? -13.410 -4.421 4.974 1.00 90.44 104 TYR A O 1
ATOM 822 N N . LEU A 1 105 ? -11.400 -5.104 4.270 1.00 88.00 105 LEU A N 1
ATOM 823 C CA . LEU A 1 105 ? -11.328 -6.221 5.217 1.00 88.00 105 LEU A CA 1
ATOM 824 C C . LEU A 1 105 ? -11.226 -5.762 6.679 1.00 88.00 105 LEU A C 1
ATOM 826 O O . LEU A 1 105 ? -11.724 -6.457 7.569 1.00 88.00 105 LEU A O 1
ATOM 830 N N . VAL A 1 106 ? -10.619 -4.603 6.934 1.00 88.94 106 VAL A N 1
ATOM 831 C CA . VAL A 1 106 ? -10.251 -4.138 8.284 1.00 88.94 106 VAL A CA 1
ATOM 832 C C . VAL A 1 106 ? -11.077 -2.947 8.777 1.00 88.94 106 VAL A C 1
ATOM 834 O O . VAL A 1 106 ? -11.185 -2.749 9.986 1.00 88.94 106 VAL A O 1
ATOM 837 N N . MET A 1 107 ? -11.703 -2.185 7.881 1.00 88.56 107 MET A N 1
ATOM 838 C CA . MET A 1 107 ? -12.558 -1.038 8.209 1.00 88.56 107 MET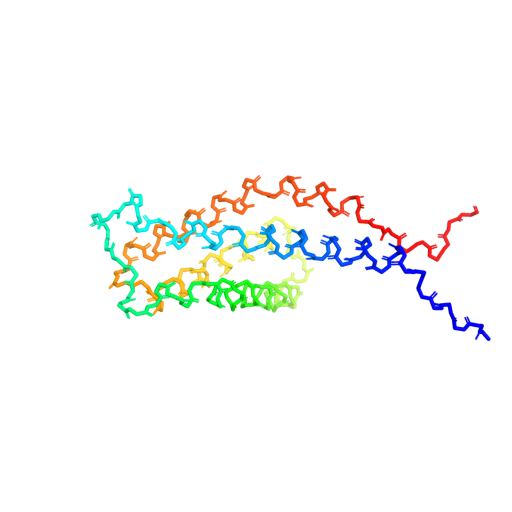 A CA 1
ATOM 839 C C . MET A 1 107 ? -14.022 -1.457 8.392 1.00 88.56 107 MET A C 1
ATOM 841 O O . MET A 1 107 ? -14.475 -2.452 7.823 1.00 88.56 107 MET A O 1
ATOM 845 N N . SER A 1 108 ? -14.776 -0.714 9.205 1.00 86.94 108 SER A N 1
ATOM 846 C CA . SER A 1 108 ? -16.186 -1.021 9.482 1.00 86.94 108 SER A CA 1
ATOM 847 C C . SER A 1 108 ? -17.136 -0.629 8.346 1.00 86.94 108 SER A C 1
ATOM 849 O O . SER A 1 108 ? -18.206 -1.221 8.210 1.00 86.94 108 SER A O 1
ATOM 851 N N . THR A 1 109 ? -16.746 0.335 7.511 1.00 86.94 109 THR A N 1
ATOM 852 C CA . THR A 1 109 ? -17.571 0.876 6.427 1.00 86.94 109 THR A CA 1
ATOM 853 C C . THR A 1 109 ? -16.784 0.960 5.115 1.00 86.94 109 THR A C 1
ATOM 855 O O . THR A 1 109 ? -15.579 1.222 5.084 1.00 86.94 109 THR A O 1
ATOM 858 N N . TYR A 1 110 ? -17.488 0.774 3.997 1.00 86.62 110 TYR A N 1
ATOM 859 C CA . TYR A 1 110 ? -16.932 0.964 2.656 1.00 86.62 110 TYR A CA 1
ATOM 860 C C . TYR A 1 110 ? -16.401 2.390 2.385 1.00 86.62 110 TYR A C 1
ATOM 862 O O . TYR A 1 110 ? -15.279 2.500 1.892 1.00 86.62 110 TYR A O 1
ATOM 870 N N . PRO A 1 111 ? -17.119 3.489 2.711 1.00 86.94 111 PRO A N 1
ATOM 871 C CA . PRO A 1 111 ? -16.607 4.844 2.477 1.00 86.94 111 PRO A CA 1
ATOM 872 C C . PRO A 1 111 ? -15.307 5.142 3.233 1.00 86.94 111 PRO A C 1
ATOM 874 O O . PRO A 1 111 ? -14.439 5.822 2.690 1.00 86.94 111 PRO A O 1
ATOM 877 N N . LEU A 1 112 ? -15.131 4.601 4.443 1.00 85.19 112 LEU A N 1
ATOM 878 C CA . LEU A 1 112 ? -13.870 4.720 5.170 1.00 85.19 112 LEU A CA 1
ATOM 879 C C . LEU A 1 112 ? -12.749 3.947 4.476 1.00 85.19 112 LEU A C 1
ATOM 881 O O . LEU A 1 112 ? -11.664 4.489 4.304 1.00 85.19 112 LEU A O 1
ATOM 885 N N . ALA A 1 113 ? -13.015 2.717 4.029 1.00 86.44 113 ALA A N 1
ATOM 886 C CA . ALA A 1 113 ? -12.032 1.935 3.284 1.00 86.44 113 ALA A CA 1
ATOM 887 C C . ALA A 1 113 ? -11.574 2.648 2.002 1.00 86.44 113 ALA A C 1
ATOM 889 O O . ALA A 1 113 ? -10.383 2.670 1.696 1.00 86.44 113 ALA A O 1
ATOM 890 N N . LEU A 1 114 ? -12.512 3.277 1.288 1.00 88.50 114 LEU A N 1
ATOM 891 C CA . LEU A 1 114 ? -12.223 4.059 0.090 1.00 88.50 114 LEU A CA 1
ATOM 892 C C . LEU A 1 114 ? -11.386 5.307 0.414 1.00 88.50 114 LEU A C 1
ATOM 894 O O . LEU A 1 114 ? -10.412 5.588 -0.281 1.00 88.50 114 LEU A O 1
ATOM 898 N N . ALA A 1 115 ? -11.730 6.029 1.484 1.00 85.88 115 ALA A N 1
ATOM 899 C CA . ALA A 1 115 ? -10.976 7.195 1.936 1.00 85.88 115 ALA A CA 1
ATOM 900 C C . ALA A 1 115 ? -9.552 6.819 2.376 1.00 85.88 115 ALA A C 1
ATOM 902 O O . ALA A 1 115 ? -8.595 7.463 1.953 1.00 85.88 115 ALA A O 1
ATOM 903 N N . SER A 1 116 ? -9.397 5.746 3.154 1.00 86.69 116 SER A N 1
ATOM 904 C CA . SER A 1 116 ? -8.095 5.212 3.564 1.00 86.69 116 SER A CA 1
ATOM 905 C C . SER A 1 116 ? -7.239 4.817 2.367 1.00 86.69 116 SER A C 1
ATOM 907 O O . SER A 1 116 ? -6.071 5.191 2.301 1.00 86.69 116 SER A O 1
ATOM 909 N N . ALA A 1 117 ? -7.824 4.131 1.382 1.00 86.94 117 ALA A N 1
ATOM 910 C CA . ALA A 1 117 ? -7.126 3.774 0.155 1.00 86.94 117 ALA A CA 1
ATOM 911 C C . ALA A 1 117 ? -6.692 5.009 -0.645 1.00 86.94 117 ALA A C 1
ATOM 913 O O . ALA A 1 117 ? -5.552 5.075 -1.100 1.00 86.94 117 ALA A O 1
ATOM 914 N N . ALA A 1 118 ? -7.566 6.011 -0.776 1.00 86.44 118 ALA A N 1
ATOM 915 C CA . ALA A 1 118 ? -7.241 7.264 -1.449 1.00 86.44 118 ALA A CA 1
ATOM 916 C C . ALA A 1 118 ? -6.100 8.014 -0.745 1.00 86.44 118 ALA A C 1
ATOM 918 O O . ALA A 1 118 ? -5.182 8.490 -1.412 1.00 86.44 118 ALA A O 1
ATOM 919 N N . VAL A 1 119 ? -6.111 8.067 0.593 1.00 87.12 119 VAL A N 1
ATOM 920 C CA . VAL A 1 119 ? -5.022 8.646 1.393 1.00 87.12 119 VAL A CA 1
ATOM 921 C C . VAL A 1 119 ? -3.722 7.883 1.160 1.00 87.12 119 VAL A C 1
ATOM 923 O O . VAL A 1 119 ? -2.704 8.504 0.865 1.00 87.12 119 VAL A O 1
ATOM 926 N N . SER A 1 120 ? -3.741 6.550 1.220 1.00 85.56 120 SER A N 1
ATOM 927 C CA . SER A 1 120 ? -2.555 5.733 0.951 1.00 85.56 120 SER A CA 1
ATOM 928 C C . SER A 1 120 ? -2.002 5.966 -0.451 1.00 85.56 120 SER A C 1
ATOM 930 O O . SER A 1 120 ? -0.802 6.158 -0.608 1.00 85.56 120 SER A O 1
ATOM 932 N N . VAL A 1 121 ? -2.849 6.023 -1.477 1.00 83.88 121 VAL A N 1
ATOM 933 C CA . VAL A 1 121 ? -2.387 6.281 -2.847 1.00 83.88 121 VAL A CA 1
ATOM 934 C C . VAL A 1 121 ? -1.843 7.698 -3.002 1.00 83.88 121 VAL A C 1
ATOM 936 O O . VAL A 1 121 ? -0.785 7.873 -3.602 1.00 83.88 121 VAL A O 1
ATOM 939 N N . ALA A 1 122 ? -2.485 8.705 -2.408 1.00 84.81 122 ALA A N 1
ATOM 940 C CA . ALA A 1 122 ? -1.973 10.072 -2.418 1.00 84.81 122 ALA A CA 1
ATOM 941 C C . ALA A 1 122 ? -0.590 10.163 -1.756 1.00 84.81 122 ALA A C 1
ATOM 943 O O . ALA A 1 122 ? 0.330 10.755 -2.320 1.00 84.81 122 ALA A O 1
ATOM 944 N N . VAL A 1 123 ? -0.409 9.520 -0.599 1.00 83.62 123 VAL A N 1
ATOM 945 C CA . VAL A 1 123 ? 0.893 9.444 0.077 1.00 83.62 123 VAL A CA 1
ATOM 946 C C . VAL A 1 123 ? 1.908 8.710 -0.792 1.00 83.62 123 VAL A C 1
ATOM 948 O O . VAL A 1 123 ? 3.028 9.185 -0.936 1.00 83.62 123 VAL A O 1
ATOM 951 N N . TYR A 1 124 ? 1.536 7.589 -1.408 1.00 77.69 124 TYR A N 1
ATOM 952 C CA . TYR A 1 124 ? 2.429 6.842 -2.291 1.00 77.69 124 TYR A CA 1
ATOM 953 C C . TYR A 1 124 ? 2.908 7.698 -3.475 1.00 77.69 124 TYR A C 1
ATOM 955 O O . TYR A 1 124 ? 4.104 7.740 -3.772 1.00 77.69 124 TYR A O 1
ATOM 963 N N . LEU A 1 125 ? 2.008 8.462 -4.099 1.00 77.56 125 LEU A N 1
ATOM 964 C CA . LEU A 1 125 ? 2.347 9.403 -5.171 1.00 77.56 125 LEU A CA 1
ATOM 965 C C . LEU A 1 125 ? 3.273 10.529 -4.682 1.00 77.56 125 LEU A C 1
ATOM 967 O O . LEU A 1 125 ? 4.232 10.875 -5.368 1.00 77.56 125 LEU A O 1
ATOM 971 N N . LEU A 1 126 ? 3.053 11.052 -3.472 1.00 78.19 126 LEU A N 1
ATOM 972 C CA . LEU A 1 126 ? 3.942 12.042 -2.847 1.00 78.19 126 LEU A CA 1
ATOM 973 C C . LEU A 1 126 ? 5.314 11.456 -2.479 1.00 78.19 126 LEU A C 1
ATOM 975 O O . LEU A 1 126 ? 6.330 12.147 -2.563 1.00 78.19 126 LEU A O 1
ATOM 979 N N . CYS A 1 127 ? 5.364 10.178 -2.104 1.00 73.00 127 CYS A N 1
ATOM 980 C CA . CYS A 1 127 ? 6.594 9.453 -1.805 1.00 73.00 127 CYS A CA 1
ATOM 981 C C . CYS A 1 127 ? 7.336 8.999 -3.068 1.00 73.00 127 CYS A C 1
ATOM 983 O O . CYS A 1 127 ? 8.544 8.794 -3.004 1.00 73.00 127 CYS A O 1
ATOM 985 N N . THR A 1 128 ? 6.668 8.890 -4.218 1.00 69.75 128 THR A N 1
ATOM 986 C CA . THR A 1 128 ? 7.261 8.467 -5.501 1.00 69.75 128 THR A CA 1
ATOM 987 C C . THR A 1 128 ? 8.556 9.218 -5.864 1.00 69.75 128 THR A C 1
ATOM 989 O O . THR A 1 128 ? 9.553 8.555 -6.152 1.00 69.75 128 THR A O 1
ATOM 992 N N . PRO A 1 129 ? 8.643 10.566 -5.814 1.00 67.56 129 PRO A N 1
ATOM 993 C CA . PRO A 1 129 ? 9.899 11.272 -6.096 1.00 67.56 129 PRO A CA 1
ATOM 994 C C . PRO A 1 129 ? 11.022 10.947 -5.098 1.00 67.56 129 PRO A C 1
ATOM 996 O O . PRO A 1 129 ? 12.191 10.884 -5.482 1.00 67.56 129 PRO A O 1
ATOM 999 N N . LEU A 1 130 ? 10.682 10.724 -3.826 1.00 66.81 130 LEU A N 1
ATOM 1000 C CA . LEU A 1 130 ? 11.626 10.332 -2.774 1.00 66.81 130 LEU A CA 1
ATOM 1001 C C . LEU A 1 130 ? 12.130 8.900 -2.975 1.00 66.81 130 LEU A C 1
ATOM 1003 O O . LEU A 1 130 ? 13.332 8.658 -2.881 1.00 66.81 130 LEU A O 1
ATOM 1007 N N . ILE A 1 131 ? 11.228 7.978 -3.312 1.00 65.56 131 ILE A N 1
ATOM 1008 C CA . ILE A 1 131 ? 11.546 6.590 -3.650 1.00 65.56 131 ILE A CA 1
ATOM 1009 C C . ILE A 1 131 ? 12.469 6.564 -4.869 1.00 65.56 131 ILE A C 1
ATOM 1011 O O . ILE A 1 131 ? 13.540 5.975 -4.794 1.00 65.56 131 ILE A O 1
ATOM 1015 N N . ASN A 1 132 ? 12.145 7.301 -5.935 1.00 66.12 132 ASN A N 1
ATOM 1016 C CA . ASN A 1 132 ? 12.984 7.374 -7.134 1.00 66.12 132 ASN A CA 1
ATOM 1017 C C . ASN A 1 132 ? 14.399 7.896 -6.835 1.00 66.12 132 ASN A C 1
ATOM 1019 O O . ASN A 1 132 ? 15.376 7.392 -7.395 1.00 66.12 132 ASN A O 1
ATOM 1023 N N . ARG A 1 133 ? 14.539 8.869 -5.923 1.00 65.31 133 ARG A N 1
ATOM 1024 C CA . ARG A 1 133 ? 15.857 9.327 -5.455 1.00 65.31 133 ARG A CA 1
ATOM 1025 C C . ARG A 1 133 ? 16.596 8.237 -4.680 1.00 65.31 133 ARG A C 1
ATOM 1027 O O . ARG A 1 133 ? 17.760 7.987 -4.980 1.00 65.31 133 ARG A O 1
ATOM 1034 N N . LEU A 1 134 ? 15.932 7.548 -3.755 1.00 60.34 134 LEU A N 1
ATOM 1035 C CA . LEU A 1 134 ? 16.518 6.435 -2.998 1.00 60.34 134 LEU A CA 1
ATOM 1036 C C . LEU A 1 134 ? 16.944 5.270 -3.901 1.00 60.34 134 LEU A C 1
ATOM 1038 O O . LEU A 1 134 ? 18.006 4.695 -3.686 1.00 60.34 134 LEU A O 1
ATOM 1042 N N . THR A 1 135 ? 16.172 4.950 -4.942 1.00 59.44 135 THR A N 1
ATOM 1043 C CA . THR A 1 135 ? 16.539 3.947 -5.952 1.00 59.44 135 THR A CA 1
ATOM 1044 C C . THR A 1 135 ? 17.745 4.399 -6.773 1.00 59.44 135 THR A C 1
ATOM 1046 O O . THR A 1 135 ? 18.628 3.598 -7.065 1.00 59.44 135 THR A O 1
ATOM 1049 N N . SER A 1 136 ? 17.839 5.690 -7.113 1.00 59.44 136 SER A N 1
ATOM 1050 C CA . SER A 1 136 ? 19.010 6.228 -7.817 1.00 59.44 136 SER A CA 1
ATOM 1051 C C . SER A 1 136 ? 20.286 6.224 -6.966 1.00 59.44 136 SER A C 1
ATOM 1053 O O . SER A 1 136 ? 21.381 6.120 -7.511 1.00 59.44 136 SER A O 1
ATOM 1055 N N . SER A 1 137 ? 20.142 6.303 -5.640 1.00 57.50 137 SER A N 1
ATOM 1056 C CA . SER A 1 137 ? 21.233 6.236 -4.660 1.00 57.50 137 SER A CA 1
ATOM 1057 C C . SER A 1 137 ? 21.476 4.827 -4.113 1.00 57.50 137 SER A C 1
ATOM 1059 O O . SER A 1 137 ? 22.306 4.666 -3.218 1.00 57.50 137 SER A O 1
ATOM 1061 N N . ALA A 1 138 ? 20.767 3.814 -4.621 1.00 53.38 138 ALA A N 1
ATOM 1062 C CA . ALA A 1 138 ? 21.009 2.432 -4.242 1.00 53.38 138 ALA A CA 1
ATOM 1063 C C . ALA A 1 138 ? 22.458 2.057 -4.606 1.00 53.38 138 ALA A C 1
ATOM 1065 O O . ALA A 1 138 ? 22.893 2.375 -5.721 1.00 53.38 138 ALA A O 1
ATOM 1066 N N . PRO A 1 139 ? 23.211 1.392 -3.709 1.00 48.69 139 PRO A N 1
ATOM 1067 C CA . PRO A 1 139 ? 24.524 0.859 -4.039 1.00 48.69 139 PRO A CA 1
ATOM 1068 C C . PRO A 1 139 ? 24.376 -0.062 -5.249 1.00 48.69 139 PRO A C 1
ATOM 1070 O O . PRO A 1 139 ? 23.739 -1.111 -5.173 1.00 48.69 139 PRO A O 1
ATOM 1073 N N . ARG A 1 140 ? 24.900 0.366 -6.397 1.00 57.72 140 ARG A N 1
ATOM 1074 C CA . ARG A 1 140 ? 24.992 -0.503 -7.562 1.00 57.72 140 ARG A CA 1
ATOM 1075 C C . ARG A 1 140 ? 26.182 -1.410 -7.314 1.00 57.72 140 ARG A C 1
ATOM 1077 O O . ARG A 1 140 ? 27.316 -0.930 -7.301 1.00 57.72 140 ARG A O 1
ATOM 1084 N N . ASP A 1 141 ? 25.931 -2.704 -7.147 1.00 43.38 141 ASP A N 1
ATOM 1085 C CA . ASP A 1 141 ? 26.962 -3.685 -7.448 1.00 43.38 141 ASP A CA 1
ATOM 1086 C C . ASP A 1 141 ? 27.328 -3.459 -8.913 1.00 43.38 141 ASP A C 1
ATOM 1088 O O . ASP A 1 141 ? 26.556 -3.751 -9.826 1.00 43.38 141 ASP A O 1
ATOM 1092 N N . THR A 1 142 ? 28.483 -2.840 -9.133 1.00 42.75 142 THR A N 1
ATOM 1093 C CA . THR A 1 142 ? 29.097 -2.756 -10.452 1.00 42.75 142 THR A CA 1
ATOM 1094 C C . THR A 1 142 ? 30.110 -3.896 -10.511 1.00 42.75 142 THR A C 1
ATOM 1096 O O . THR A 1 142 ? 31.267 -3.688 -10.150 1.00 42.75 142 THR A O 1
ATOM 1099 N N . PRO A 1 143 ? 29.748 -5.121 -10.939 1.00 42.72 143 PRO A N 1
ATOM 1100 C CA . PRO A 1 143 ? 30.729 -6.001 -11.538 1.00 42.72 143 PRO A CA 1
ATOM 1101 C C . PRO A 1 143 ? 30.960 -5.479 -12.959 1.00 42.72 143 PRO A C 1
ATOM 1103 O O . PRO A 1 143 ? 30.310 -5.901 -13.910 1.00 42.72 143 PRO A O 1
ATOM 1106 N N . GLY A 1 144 ? 31.863 -4.507 -13.085 1.00 49.31 144 GLY A N 1
ATOM 1107 C CA . GLY A 1 144 ? 32.340 -4.009 -14.374 1.00 49.31 144 GLY A CA 1
ATOM 1108 C C . GLY A 1 144 ? 31.868 -2.602 -14.733 1.00 49.31 144 GLY A C 1
ATOM 1109 O O . GLY A 1 144 ? 30.775 -2.397 -15.250 1.00 49.31 144 GLY A O 1
ATOM 1110 N N . ALA A 1 145 ? 32.758 -1.639 -14.536 1.00 30.95 145 ALA A N 1
ATOM 1111 C CA . ALA A 1 145 ? 32.926 -0.481 -15.406 1.00 30.95 145 ALA A CA 1
ATOM 1112 C C . ALA A 1 145 ? 34.439 -0.154 -15.403 1.00 30.95 145 ALA A C 1
ATOM 1114 O O . ALA A 1 145 ? 35.095 -0.478 -14.414 1.00 30.95 145 ALA A O 1
ATOM 1115 N N . PRO A 1 146 ? 34.976 0.355 -16.523 1.00 46.47 146 PRO A N 1
ATOM 1116 C CA . PRO A 1 146 ? 36.298 0.040 -17.090 1.00 46.47 146 PRO A CA 1
ATOM 1117 C C . PRO A 1 146 ? 37.521 0.378 -16.232 1.00 46.47 146 PRO A C 1
ATOM 1119 O O . PRO A 1 146 ? 37.475 1.377 -15.481 1.00 46.47 146 PRO A O 1
#

pLDDT: mean 76.02, std 12.62, range [30.95, 90.44]

Radius of gyration: 18.59 Å; chains: 1; bounding box: 55×30×46 Å